Protein AF-A0A2V8SU14-F1 (afdb_monomer_lite)

Secondary structure (DSSP, 8-state):
-B-TTT--B--TT-SB-TTT--BHHHHHHHHTT--TTHHHHHHHHHHHHHHHHHHHHHHHHHHHHHHHHHHHHHHHHHH---GGGHHHHHHHHHHHHHHHHHHHHHHHHHHHHHHHHHHTT----------PPP----S--------PPP--------PPPTTSSSSS------PPPP----

Radius of gyration: 33.03 Å; chains: 1; bounding box: 94×77×73 Å

pLDDT: mean 81.13, std 15.42, range [51.22, 97.88]

Structure (mmCIF, N/CA/C/O backbone):
data_AF-A0A2V8SU14-F1
#
_entry.id   AF-A0A2V8SU14-F1
#
loop_
_atom_site.group_PDB
_atom_site.id
_atom_site.type_symbol
_atom_site.label_atom_id
_atom_site.label_alt_id
_atom_site.label_comp_id
_atom_site.label_asym_id
_atom_site.label_entity_id
_atom_site.label_seq_id
_atom_site.pdbx_PDB_ins_code
_atom_site.Cartn_x
_atom_site.Cartn_y
_atom_site.Cartn_z
_atom_site.occupancy
_atom_site.B_iso_or_equiv
_atom_site.auth_seq_id
_atom_site.auth_comp_id
_atom_site.auth_asym_id
_atom_site.auth_atom_id
_atom_site.pdbx_PDB_model_num
ATOM 1 N N . MET A 1 1 ? -32.774 -2.413 34.064 1.00 91.06 1 MET A N 1
ATOM 2 C CA . MET A 1 1 ? -32.451 -2.765 32.662 1.00 91.06 1 MET A CA 1
ATOM 3 C C . MET A 1 1 ? -32.775 -4.227 32.354 1.00 91.06 1 MET A C 1
ATOM 5 O O . MET A 1 1 ? -32.605 -5.092 33.210 1.00 91.06 1 MET A O 1
ATOM 9 N N . TYR A 1 2 ? -33.228 -4.525 31.133 1.00 96.06 2 TYR A N 1
ATOM 10 C CA . TYR A 1 2 ? -33.535 -5.894 30.697 1.00 96.06 2 TYR A CA 1
ATOM 11 C C . TYR A 1 2 ? -32.284 -6.631 30.200 1.00 96.06 2 TYR A C 1
ATOM 13 O O . TYR A 1 2 ? -31.494 -6.080 29.439 1.00 96.06 2 TYR A O 1
ATOM 21 N N . CYS A 1 3 ? -32.106 -7.888 30.620 1.00 96.94 3 CYS A N 1
ATOM 22 C CA . CYS A 1 3 ? -31.005 -8.731 30.154 1.00 96.94 3 CYS A CA 1
ATOM 23 C C . CYS A 1 3 ? -31.281 -9.271 28.735 1.00 96.94 3 CYS A C 1
ATOM 25 O O . CYS A 1 3 ? -32.292 -9.949 28.556 1.00 96.94 3 CYS A O 1
ATOM 27 N N . PRO A 1 4 ? -30.380 -9.087 27.750 1.00 95.44 4 PRO A N 1
ATOM 28 C CA . PRO A 1 4 ? -30.587 -9.596 26.390 1.00 95.44 4 PRO A CA 1
ATOM 29 C C . PRO A 1 4 ? -30.463 -11.124 26.276 1.00 95.44 4 PRO A C 1
ATOM 31 O O . PRO A 1 4 ? -30.983 -11.706 25.334 1.00 95.44 4 PRO A O 1
ATOM 34 N N . GLY A 1 5 ? -29.791 -11.786 27.226 1.00 95.81 5 GLY A N 1
ATOM 35 C CA . GLY A 1 5 ? -29.611 -13.241 27.204 1.00 95.81 5 GLY A CA 1
ATOM 36 C C . GLY A 1 5 ? -30.838 -14.028 27.673 1.00 95.81 5 GLY A C 1
ATOM 37 O O . GLY A 1 5 ? -31.090 -15.119 27.175 1.00 95.81 5 GLY A O 1
ATOM 38 N N . CYS A 1 6 ? -31.605 -13.498 28.633 1.00 97.12 6 CYS A N 1
ATOM 39 C CA . CYS A 1 6 ? -32.730 -14.228 29.240 1.00 97.12 6 CYS A CA 1
ATOM 40 C C . CYS A 1 6 ? -34.012 -13.406 29.453 1.00 97.12 6 CYS A C 1
ATOM 42 O O . CYS A 1 6 ? -34.981 -13.927 30.006 1.00 97.12 6 CYS A O 1
ATOM 44 N N . GLY A 1 7 ? -34.017 -12.121 29.088 1.00 96.75 7 GLY A N 1
ATOM 45 C CA . GLY A 1 7 ? -35.180 -11.235 29.189 1.00 96.75 7 GLY A CA 1
ATOM 46 C C . GLY A 1 7 ? -35.562 -10.792 30.606 1.00 96.75 7 GLY A C 1
ATOM 47 O O . GLY A 1 7 ? -36.571 -10.113 30.768 1.00 96.75 7 GLY A O 1
ATOM 48 N N . VAL A 1 8 ? -34.802 -11.148 31.650 1.00 97.75 8 VAL A N 1
ATOM 49 C CA . VAL A 1 8 ? -35.150 -10.759 33.029 1.00 97.75 8 VAL A CA 1
ATOM 50 C C . VAL A 1 8 ? -34.833 -9.279 33.290 1.00 97.75 8 VAL A C 1
ATOM 52 O O . VAL A 1 8 ? -33.792 -8.773 32.855 1.00 97.75 8 VAL A O 1
ATOM 55 N N . ASN A 1 9 ? -35.713 -8.587 34.016 1.00 97.12 9 ASN A N 1
ATOM 56 C CA . ASN A 1 9 ? -35.481 -7.212 34.454 1.00 97.12 9 ASN A CA 1
ATOM 57 C C . ASN A 1 9 ? -34.536 -7.202 35.665 1.00 97.12 9 ASN A C 1
ATOM 59 O O . ASN A 1 9 ? -34.822 -7.818 36.690 1.00 97.12 9 ASN A O 1
ATOM 63 N N . ASN A 1 10 ? -33.404 -6.518 35.537 1.00 97.06 10 ASN A N 1
ATOM 64 C CA . ASN A 1 10 ? -32.413 -6.335 36.592 1.00 97.06 10 ASN A CA 1
ATOM 65 C C . ASN A 1 10 ? -32.381 -4.866 37.038 1.00 97.06 10 ASN A C 1
ATOM 67 O O . ASN A 1 10 ? -32.743 -3.972 36.273 1.00 97.06 10 ASN A O 1
ATOM 71 N N . ARG A 1 11 ? -31.904 -4.599 38.259 1.00 95.94 11 ARG A N 1
ATOM 72 C CA . ARG A 1 11 ? -31.633 -3.225 38.723 1.00 95.94 11 ARG A CA 1
ATOM 73 C C . ARG A 1 11 ? -30.536 -2.586 37.861 1.00 95.94 11 ARG A C 1
ATOM 75 O O . ARG A 1 11 ? -29.691 -3.294 37.325 1.00 95.94 11 ARG A O 1
ATOM 82 N N . ASP A 1 12 ? -30.530 -1.265 37.728 1.00 90.12 12 ASP A N 1
ATOM 83 C CA . ASP A 1 12 ? -29.573 -0.583 36.838 1.00 90.12 12 ASP A CA 1
ATOM 84 C C . ASP A 1 12 ? -28.124 -0.592 37.360 1.00 90.12 12 ASP A C 1
ATOM 86 O O . ASP A 1 12 ? -27.195 -0.342 36.602 1.00 90.12 12 ASP A O 1
ATOM 90 N N . GLU A 1 13 ? -27.915 -0.945 38.631 1.00 92.75 13 GLU A N 1
ATOM 91 C CA . GLU A 1 13 ? -26.600 -0.968 39.289 1.00 92.75 13 GLU A CA 1
ATOM 92 C C . GLU A 1 13 ? -25.881 -2.330 39.212 1.00 92.75 13 GLU A C 1
ATOM 94 O O . GLU A 1 13 ? -24.721 -2.440 39.613 1.00 92.75 13 GLU A O 1
ATOM 99 N N . VAL A 1 14 ? -26.538 -3.397 38.729 1.00 95.94 14 VAL A N 1
ATOM 100 C CA . VAL A 1 14 ? -25.916 -4.733 38.703 1.00 95.94 14 VAL A CA 1
ATOM 101 C C . VAL A 1 14 ? -25.083 -4.964 37.440 1.00 95.94 14 VAL A C 1
ATOM 103 O O . VAL A 1 14 ? -25.562 -4.824 36.319 1.00 95.94 14 VAL A O 1
ATOM 106 N N . LYS A 1 15 ? -23.831 -5.401 37.627 1.00 96.12 15 LYS A N 1
ATOM 107 C CA . LYS A 1 15 ? -22.882 -5.691 36.533 1.00 96.12 15 LYS A CA 1
ATOM 108 C C . LYS A 1 15 ? -23.171 -6.994 35.788 1.00 96.12 15 LYS A C 1
ATOM 110 O O . LYS A 1 15 ? -22.785 -7.143 34.633 1.00 96.12 15 LYS A O 1
ATOM 115 N N . PHE A 1 16 ? -23.852 -7.940 36.432 1.00 97.50 16 PHE A N 1
ATOM 116 C CA . PHE A 1 16 ? -24.178 -9.248 35.866 1.00 97.50 16 PHE A CA 1
ATOM 117 C C . PHE A 1 16 ? -25.655 -9.568 36.071 1.00 97.50 16 PHE A C 1
ATOM 119 O O . PHE A 1 16 ? -26.260 -9.180 37.071 1.00 97.50 16 PHE A O 1
ATOM 126 N N . CYS A 1 17 ? -26.235 -10.306 35.129 1.00 97.62 17 CYS A N 1
ATOM 127 C CA . CYS A 1 17 ? -27.597 -10.794 35.246 1.00 97.62 17 CYS A CA 1
ATOM 128 C C . CYS A 1 17 ? -27.695 -11.854 36.348 1.00 97.62 17 CYS A C 1
ATOM 130 O O . CYS A 1 17 ? -27.009 -12.873 36.299 1.00 97.62 17 CYS A O 1
ATOM 132 N N . THR A 1 18 ? -28.621 -11.659 37.284 1.00 97.19 18 THR A N 1
ATOM 133 C CA . THR A 1 18 ? -28.854 -12.578 38.411 1.00 97.19 18 THR A CA 1
ATOM 134 C C . THR A 1 18 ? -29.392 -13.951 37.997 1.00 97.19 18 THR A C 1
ATOM 136 O O . THR A 1 18 ? -29.311 -14.893 38.778 1.00 97.19 18 THR A O 1
ATOM 139 N N . ARG A 1 19 ? -29.932 -14.085 36.777 1.00 97.88 19 ARG A N 1
ATOM 140 C CA . ARG A 1 19 ? -30.529 -15.331 36.269 1.00 97.88 19 ARG A CA 1
ATOM 141 C C . ARG A 1 19 ? -29.579 -16.159 35.407 1.00 97.88 19 ARG A C 1
ATOM 143 O O . ARG A 1 19 ? -29.523 -17.369 35.572 1.00 97.88 19 ARG A O 1
ATOM 150 N N . CYS A 1 20 ? -28.883 -15.533 34.458 1.00 97.38 20 CYS A N 1
ATOM 151 C CA . CYS A 1 20 ? -28.068 -16.242 33.461 1.00 97.38 20 CYS A CA 1
ATOM 152 C C . CYS A 1 20 ? -26.585 -15.844 33.462 1.00 97.38 20 CYS A C 1
ATOM 154 O O . CYS A 1 20 ? -25.828 -16.346 32.639 1.00 97.38 20 CYS A O 1
ATOM 156 N N . GLY A 1 21 ? -26.161 -14.925 34.337 1.00 96.62 21 GLY A N 1
ATOM 157 C CA . GLY A 1 21 ? -24.757 -14.521 34.464 1.00 96.62 21 GLY A CA 1
ATO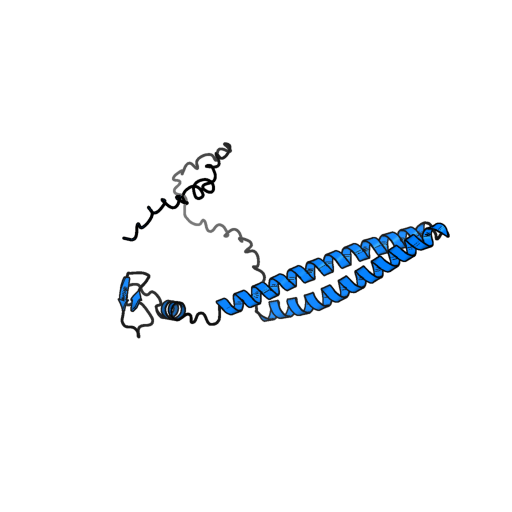M 158 C C . GLY A 1 21 ? -24.222 -13.618 33.346 1.00 96.62 21 GLY A C 1
ATOM 159 O O . GLY A 1 21 ? -23.045 -13.273 33.363 1.00 96.62 21 GLY A O 1
ATOM 160 N N . THR A 1 22 ? -25.050 -13.198 32.382 1.00 96.62 22 THR A N 1
ATOM 161 C CA . THR A 1 22 ? -24.623 -12.279 31.310 1.00 96.62 22 THR A CA 1
ATOM 162 C C . THR A 1 22 ? -24.081 -10.972 31.893 1.00 96.62 22 THR A C 1
ATOM 164 O O . THR A 1 22 ? -24.732 -10.373 32.747 1.00 96.62 22 THR A O 1
ATOM 167 N N . ASN A 1 23 ? -22.924 -10.511 31.412 1.00 95.75 23 ASN A N 1
ATOM 168 C CA . ASN A 1 23 ? -22.340 -9.228 31.803 1.00 95.75 23 ASN A CA 1
ATOM 169 C C . ASN A 1 23 ? -23.163 -8.072 31.205 1.00 95.75 23 ASN A C 1
ATOM 171 O O . ASN A 1 23 ? -23.193 -7.883 29.990 1.00 95.75 23 ASN A O 1
ATOM 175 N N . LEU A 1 24 ? -23.864 -7.340 32.066 1.00 95.56 24 LEU A N 1
ATOM 176 C CA . LEU A 1 24 ? -24.719 -6.215 31.696 1.00 95.56 24 LEU A CA 1
ATOM 177 C C . LEU A 1 24 ? -23.929 -4.907 31.574 1.00 95.56 24 LEU A C 1
ATOM 179 O O . LEU A 1 24 ? -24.396 -4.004 30.890 1.00 95.56 24 LEU A O 1
ATOM 183 N N . ASP A 1 25 ? -22.734 -4.827 32.166 1.00 92.12 25 ASP A N 1
ATOM 184 C CA . ASP A 1 25 ? -21.843 -3.660 32.089 1.00 92.12 25 ASP A CA 1
ATOM 185 C C . ASP A 1 25 ? -21.473 -3.380 30.623 1.00 92.12 25 ASP A C 1
ATOM 187 O O . ASP A 1 25 ? -21.745 -2.301 30.101 1.00 92.12 25 ASP A O 1
ATOM 191 N N . VAL A 1 26 ? -21.035 -4.422 29.903 1.00 88.06 26 VAL A N 1
ATOM 192 C CA . VAL A 1 26 ? -20.690 -4.376 28.466 1.00 88.06 26 VAL A CA 1
ATOM 193 C C . VAL A 1 26 ? -21.880 -3.949 27.601 1.00 88.06 26 VAL A C 1
ATOM 195 O O . VAL A 1 26 ? -21.732 -3.176 26.656 1.00 88.06 26 VAL A O 1
ATOM 198 N N . VAL A 1 27 ? -23.077 -4.449 27.917 1.00 88.81 27 VAL A N 1
ATOM 199 C CA . VAL A 1 27 ? -24.308 -4.103 27.191 1.00 88.81 27 VAL A CA 1
ATOM 200 C C . VAL A 1 27 ? -24.690 -2.652 27.464 1.00 88.81 27 VAL A C 1
ATOM 202 O O . VAL A 1 27 ? -25.091 -1.939 26.550 1.00 88.81 27 VAL A O 1
ATOM 205 N N . SER A 1 28 ? -24.544 -2.199 28.708 1.00 88.88 28 SER A N 1
ATOM 206 C CA . SER A 1 28 ? -24.842 -0.825 29.097 1.00 88.88 28 SER A CA 1
ATOM 207 C C . SER A 1 28 ? -23.871 0.170 28.455 1.00 88.88 28 SER A C 1
ATOM 209 O O . SER A 1 28 ? -24.312 1.213 27.977 1.00 88.88 28 SER A O 1
ATOM 211 N N . ASP A 1 29 ? -22.588 -0.182 28.345 1.00 86.94 29 ASP A N 1
ATOM 212 C CA . ASP A 1 29 ? -21.578 0.604 27.638 1.00 86.94 29 ASP A CA 1
ATOM 213 C C . ASP A 1 29 ? -21.878 0.681 26.136 1.00 86.94 29 ASP A C 1
ATOM 215 O O . ASP A 1 29 ? -21.819 1.765 25.547 1.00 86.94 29 ASP A O 1
ATOM 219 N N . ALA A 1 30 ? -22.284 -0.439 25.527 1.00 82.50 30 ALA A N 1
ATOM 220 C CA . ALA A 1 30 ? -22.713 -0.477 24.131 1.00 82.50 30 ALA A CA 1
ATOM 221 C C . ALA A 1 30 ? -23.967 0.387 23.886 1.00 82.50 30 ALA A C 1
ATOM 223 O O . ALA A 1 30 ? -24.008 1.157 22.929 1.00 82.50 30 ALA A O 1
ATOM 224 N N . LEU A 1 31 ? -24.968 0.316 24.772 1.00 85.56 31 LEU A N 1
ATOM 225 C CA . LEU A 1 31 ? -26.210 1.096 24.676 1.00 85.56 31 LEU A CA 1
ATOM 226 C C . LEU A 1 31 ? -26.005 2.592 24.930 1.00 85.56 31 LEU A C 1
ATOM 228 O O . LEU A 1 31 ? -26.685 3.416 24.324 1.00 85.56 31 LEU A O 1
ATOM 232 N N . ARG A 1 32 ? -25.058 2.964 25.798 1.00 84.81 32 ARG A N 1
ATOM 233 C CA . ARG A 1 32 ? -24.685 4.366 26.051 1.00 84.81 32 ARG A CA 1
ATOM 234 C C . ARG A 1 32 ? -23.907 4.992 24.888 1.00 84.81 32 ARG A C 1
ATOM 236 O O . ARG A 1 32 ? -23.475 6.135 25.006 1.00 84.81 32 ARG A O 1
ATOM 243 N N . GLY A 1 33 ? -23.670 4.246 23.803 1.00 73.38 33 GLY A N 1
ATOM 244 C CA . GLY A 1 33 ? -22.789 4.665 22.713 1.00 73.38 33 GLY A CA 1
ATOM 245 C C . GLY A 1 33 ? -21.339 4.830 23.171 1.00 73.38 33 GLY A C 1
ATOM 246 O O . GLY A 1 33 ? -20.511 5.373 22.444 1.00 73.38 33 GLY A O 1
ATOM 247 N N . LYS A 1 34 ? -21.009 4.348 24.378 1.00 64.12 34 LYS A N 1
ATOM 248 C CA . LYS A 1 34 ? -19.679 4.426 24.969 1.00 64.12 34 LYS A CA 1
ATOM 249 C C . LYS A 1 34 ? -18.828 3.239 24.526 1.00 64.12 34 LYS A C 1
ATOM 251 O O . LYS A 1 34 ? -18.035 2.696 25.284 1.00 64.12 34 LYS A O 1
ATOM 256 N N . SER A 1 35 ? -18.908 2.882 23.248 1.00 58.31 35 SER A N 1
ATOM 257 C CA . SER A 1 35 ? -17.840 2.153 22.568 1.00 58.31 35 SER A CA 1
ATOM 258 C C . SER A 1 35 ? -16.691 3.123 22.253 1.00 58.31 35 SER A C 1
ATOM 260 O O . SER A 1 35 ? -16.260 3.238 21.108 1.00 58.31 35 SER A O 1
ATOM 262 N N . THR A 1 36 ? -16.209 3.874 23.249 1.00 53.88 36 THR A N 1
ATOM 263 C CA . THR A 1 36 ? -15.274 5.005 23.079 1.00 53.88 36 THR A CA 1
ATOM 264 C C . THR A 1 36 ? -13.863 4.600 22.653 1.00 53.88 36 THR A C 1
ATOM 266 O O . THR A 1 36 ? -13.011 5.460 22.493 1.00 53.88 36 THR A O 1
ATOM 269 N N . GLY A 1 37 ? -13.590 3.307 22.471 1.00 55.81 37 GLY A N 1
ATOM 270 C CA . GLY A 1 37 ? -12.286 2.825 22.006 1.00 55.81 37 GLY A CA 1
ATOM 271 C C . GLY A 1 37 ? -12.342 1.976 20.741 1.00 55.81 37 GLY A C 1
ATOM 272 O O . GLY A 1 37 ? -11.409 2.016 19.949 1.00 55.81 37 GLY A O 1
ATOM 273 N N . ALA A 1 38 ? -13.416 1.218 20.513 1.00 60.22 38 ALA A N 1
ATOM 274 C CA . ALA A 1 38 ? -13.430 0.216 19.449 1.00 60.22 38 ALA A CA 1
ATOM 275 C C . ALA A 1 38 ? -13.753 0.801 18.063 1.00 60.22 38 ALA A C 1
ATOM 277 O O . ALA A 1 38 ? -13.090 0.440 17.097 1.00 60.22 38 ALA A O 1
ATOM 278 N N . LEU A 1 39 ? -14.716 1.728 17.959 1.00 64.44 39 LEU A N 1
ATOM 279 C CA . LEU A 1 39 ? -15.158 2.260 16.659 1.00 64.44 39 LEU A CA 1
ATOM 280 C C . LEU A 1 39 ? -14.224 3.343 16.089 1.00 64.44 39 LEU A C 1
ATOM 282 O O . LEU A 1 39 ? -13.931 3.316 14.898 1.00 64.44 39 LEU A O 1
ATOM 286 N N . GLU A 1 40 ? -13.685 4.251 16.916 1.00 65.19 40 GLU A N 1
ATOM 287 C CA . GLU A 1 40 ? -12.693 5.237 16.438 1.00 65.19 40 GLU A CA 1
ATOM 288 C C . GLU A 1 40 ? -11.383 4.573 15.997 1.00 65.19 40 GLU A C 1
ATOM 290 O O . GLU A 1 40 ? -10.762 4.987 15.012 1.00 65.19 40 GLU A O 1
ATOM 295 N N . THR A 1 41 ? -10.968 3.516 16.702 1.00 70.00 41 THR A N 1
ATOM 296 C CA . THR A 1 41 ? -9.787 2.742 16.307 1.00 70.00 41 THR A CA 1
ATOM 297 C C . THR A 1 41 ? -10.008 2.084 14.948 1.00 70.00 41 THR A C 1
ATOM 299 O O . THR A 1 41 ? -9.069 2.026 14.156 1.00 70.00 41 THR A O 1
ATOM 302 N N . ASP A 1 42 ? -11.238 1.669 14.634 1.00 81.44 42 ASP A N 1
ATOM 303 C CA . ASP A 1 42 ? -11.561 1.030 13.360 1.00 81.44 42 ASP A CA 1
ATOM 304 C C . ASP A 1 42 ? -11.457 2.017 12.184 1.00 81.44 42 ASP A C 1
ATOM 306 O O . ASP A 1 42 ? -10.750 1.752 11.213 1.00 81.44 42 ASP A O 1
ATOM 310 N N . GLU A 1 43 ? -12.030 3.225 12.289 1.00 87.69 43 GLU A N 1
ATOM 311 C CA . GLU A 1 43 ? -11.910 4.231 11.219 1.00 87.69 43 GLU A CA 1
ATOM 312 C C . GLU A 1 43 ? -10.461 4.667 10.971 1.00 87.69 43 GLU A C 1
ATOM 314 O O . GLU A 1 43 ? -10.010 4.757 9.819 1.00 87.69 43 GLU A O 1
ATOM 319 N N . ARG A 1 44 ? -9.708 4.935 12.047 1.00 87.75 44 ARG A N 1
ATOM 320 C CA . ARG A 1 44 ? -8.294 5.309 11.941 1.00 87.75 44 ARG A CA 1
ATOM 321 C C . ARG A 1 44 ? -7.477 4.172 11.330 1.00 87.75 44 ARG A C 1
ATOM 323 O O . ARG A 1 44 ? -6.641 4.427 10.458 1.00 87.75 44 ARG A O 1
ATOM 330 N N . MET A 1 45 ? -7.733 2.930 11.739 1.00 87.19 45 MET A N 1
ATOM 331 C CA . MET A 1 45 ? -7.044 1.756 11.212 1.00 87.19 45 MET A CA 1
ATOM 332 C C . MET A 1 45 ? -7.366 1.536 9.734 1.00 87.19 45 MET A C 1
ATOM 334 O O . MET A 1 45 ? -6.446 1.319 8.948 1.00 87.19 45 MET A O 1
ATOM 338 N N . VAL A 1 46 ? -8.626 1.682 9.316 1.00 90.06 46 VAL A N 1
ATOM 339 C CA . VAL A 1 46 ? -9.033 1.585 7.904 1.00 90.06 46 VAL A CA 1
ATOM 340 C C . VAL A 1 46 ? -8.318 2.634 7.049 1.00 90.06 46 VAL A C 1
ATOM 342 O O . VAL A 1 46 ? -7.824 2.308 5.964 1.00 90.06 46 VAL A O 1
ATOM 345 N N . ARG A 1 47 ? -8.200 3.882 7.528 1.00 90.75 47 ARG A N 1
ATOM 346 C CA . ARG A 1 47 ? -7.449 4.937 6.821 1.00 90.75 47 ARG A CA 1
ATOM 347 C C . ARG A 1 47 ? -5.966 4.588 6.693 1.00 90.75 47 ARG A C 1
ATOM 349 O O . ARG A 1 47 ? -5.436 4.650 5.584 1.00 90.75 47 ARG A O 1
ATOM 356 N N . LEU A 1 48 ? -5.328 4.147 7.779 1.00 91.06 48 LEU A N 1
ATOM 357 C CA . LEU A 1 48 ? -3.927 3.714 7.767 1.00 91.06 48 LEU A CA 1
ATOM 358 C C . LEU A 1 48 ? -3.695 2.533 6.822 1.00 91.06 48 LEU A C 1
ATOM 360 O O . LEU A 1 48 ? -2.735 2.539 6.052 1.00 91.06 48 LEU A O 1
ATOM 364 N N . LEU A 1 49 ? -4.596 1.548 6.818 1.00 91.00 49 LEU A N 1
ATOM 365 C CA . LEU A 1 49 ? -4.509 0.389 5.933 1.00 91.00 49 LEU A CA 1
ATOM 366 C C . LEU A 1 49 ? -4.657 0.807 4.464 1.00 91.00 49 LEU A C 1
ATOM 368 O O . LEU A 1 49 ? -3.886 0.374 3.605 1.00 91.00 49 LEU A O 1
ATOM 372 N N . LYS A 1 50 ? -5.605 1.700 4.164 1.00 92.62 50 LYS A N 1
ATOM 373 C CA . LYS A 1 50 ? -5.799 2.261 2.820 1.00 92.62 50 LYS A CA 1
ATOM 374 C C . LYS A 1 50 ? -4.559 3.018 2.342 1.00 92.62 50 LYS A C 1
ATOM 376 O O . LYS A 1 50 ? -4.119 2.816 1.207 1.00 92.62 50 LYS A O 1
ATOM 381 N N . ASP A 1 51 ? -3.973 3.855 3.196 1.00 91.12 51 ASP A N 1
ATOM 382 C CA . ASP A 1 51 ? -2.740 4.583 2.886 1.00 91.12 51 ASP A CA 1
ATOM 383 C C . ASP A 1 51 ? -1.536 3.652 2.715 1.00 91.12 51 ASP A C 1
ATOM 385 O O . ASP A 1 51 ? -0.725 3.860 1.806 1.00 91.12 51 ASP A O 1
ATOM 389 N N . TYR A 1 52 ? -1.455 2.589 3.514 1.00 90.94 52 TYR A N 1
ATOM 390 C CA . TYR A 1 52 ? -0.444 1.545 3.388 1.00 90.94 52 TYR A CA 1
ATOM 391 C C . TYR A 1 52 ? -0.519 0.858 2.016 1.00 90.94 52 TYR A C 1
ATOM 393 O O . TYR A 1 52 ? 0.481 0.803 1.297 1.00 90.94 52 TYR A O 1
ATOM 401 N N . TYR A 1 53 ? -1.705 0.404 1.590 1.00 92.38 53 TYR A N 1
ATOM 402 C CA . TYR A 1 53 ? -1.881 -0.239 0.281 1.00 92.38 53 TYR A CA 1
ATOM 403 C C . TYR A 1 53 ? -1.613 0.716 -0.886 1.00 92.38 53 TYR A C 1
ATOM 405 O O . TYR A 1 53 ? -0.976 0.327 -1.870 1.00 92.38 53 TYR A O 1
ATOM 413 N N . ARG A 1 54 ? -2.044 1.980 -0.776 1.00 92.31 54 ARG A N 1
ATOM 414 C CA . ARG A 1 54 ? -1.764 3.002 -1.795 1.00 92.31 54 ARG A CA 1
ATOM 415 C C . ARG A 1 54 ? -0.262 3.251 -1.937 1.00 92.31 54 ARG A C 1
ATOM 417 O O . ARG A 1 54 ? 0.236 3.308 -3.060 1.00 92.31 54 ARG A O 1
ATOM 424 N N . SER A 1 55 ? 0.454 3.355 -0.820 1.00 91.31 55 SER A N 1
ATOM 425 C CA . SER A 1 55 ? 1.905 3.577 -0.806 1.00 91.31 55 SER A CA 1
ATOM 426 C C . SER A 1 55 ? 2.652 2.373 -1.376 1.00 91.31 55 SER A C 1
ATOM 428 O O . SER A 1 55 ? 3.495 2.537 -2.254 1.00 91.31 55 SER A O 1
ATOM 430 N N . ARG A 1 56 ? 2.252 1.152 -0.994 1.00 92.31 56 ARG A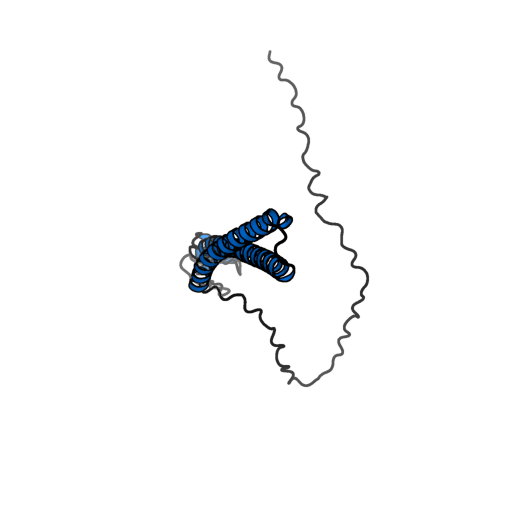 N 1
ATOM 431 C CA . ARG A 1 56 ? 2.818 -0.092 -1.536 1.00 92.31 56 ARG A CA 1
ATOM 432 C C . ARG A 1 56 ? 2.663 -0.184 -3.054 1.00 92.31 56 ARG A C 1
ATOM 434 O O . ARG A 1 56 ? 3.609 -0.564 -3.740 1.00 92.31 56 ARG A O 1
ATOM 441 N N . ARG A 1 57 ? 1.499 0.191 -3.598 1.00 93.56 57 ARG A N 1
ATOM 442 C CA . ARG A 1 57 ? 1.275 0.214 -5.052 1.00 93.56 57 ARG A CA 1
ATOM 443 C C . ARG A 1 57 ? 2.240 1.173 -5.757 1.00 93.56 57 ARG A C 1
ATOM 445 O O . ARG A 1 57 ? 2.794 0.800 -6.785 1.00 93.56 57 ARG A O 1
ATOM 452 N N . MET A 1 58 ? 2.475 2.362 -5.199 1.00 90.12 58 MET A N 1
ATOM 453 C CA . MET A 1 58 ? 3.429 3.328 -5.764 1.00 90.12 58 MET A CA 1
ATOM 454 C C . MET A 1 58 ? 4.868 2.802 -5.725 1.00 90.12 58 MET A C 1
ATOM 456 O O . MET A 1 58 ? 5.578 2.930 -6.718 1.00 90.12 58 MET A O 1
ATOM 460 N N . THR A 1 59 ? 5.280 2.139 -4.637 1.00 92.75 59 THR A N 1
ATOM 461 C CA . THR A 1 59 ? 6.609 1.512 -4.544 1.00 92.75 59 THR A CA 1
ATOM 462 C C . THR A 1 59 ? 6.785 0.392 -5.570 1.00 92.75 59 THR A C 1
ATOM 464 O O . THR A 1 59 ? 7.832 0.316 -6.207 1.00 92.75 59 THR A O 1
ATOM 467 N N . ILE A 1 60 ? 5.765 -0.450 -5.781 1.00 94.81 60 ILE A N 1
ATOM 468 C CA . ILE A 1 60 ? 5.812 -1.520 -6.792 1.00 94.81 60 ILE A CA 1
ATOM 469 C C . ILE A 1 60 ? 5.917 -0.926 -8.200 1.00 94.81 60 ILE A C 1
ATOM 471 O O . ILE A 1 60 ? 6.773 -1.350 -8.971 1.00 94.81 60 ILE A O 1
ATOM 475 N N . ILE A 1 61 ? 5.091 0.074 -8.529 1.00 93.44 61 ILE A N 1
ATOM 476 C CA . ILE A 1 61 ? 5.130 0.739 -9.842 1.00 93.44 61 ILE A CA 1
ATOM 477 C C . ILE A 1 61 ? 6.497 1.398 -10.071 1.00 93.44 61 ILE A C 1
ATOM 479 O O . ILE A 1 61 ? 7.095 1.191 -11.125 1.00 93.44 61 ILE A O 1
ATOM 483 N N . GLY A 1 62 ? 7.014 2.135 -9.082 1.00 92.81 62 GLY A N 1
ATOM 484 C CA . GLY A 1 62 ? 8.335 2.763 -9.152 1.00 92.81 62 GLY A CA 1
ATOM 485 C C . GLY A 1 62 ? 9.458 1.740 -9.332 1.00 92.81 62 GLY A C 1
ATOM 486 O O . GLY A 1 62 ? 10.319 1.920 -10.189 1.00 92.81 62 GLY A O 1
ATOM 487 N N . GLY A 1 63 ? 9.408 0.623 -8.598 1.00 94.56 63 GLY A N 1
ATOM 488 C CA . GLY A 1 63 ? 10.361 -0.481 -8.730 1.00 94.56 63 GLY A CA 1
ATOM 489 C C . GLY A 1 63 ? 10.350 -1.121 -10.118 1.00 94.56 63 GLY A C 1
ATOM 490 O O . GLY A 1 63 ? 11.404 -1.256 -10.736 1.00 94.56 63 GLY A O 1
ATOM 491 N N . VAL A 1 64 ? 9.169 -1.458 -10.647 1.00 95.75 64 VAL A N 1
ATOM 492 C CA . VAL A 1 64 ? 9.032 -2.051 -11.990 1.00 95.75 64 VAL A CA 1
ATOM 493 C C . VAL A 1 64 ? 9.497 -1.078 -13.075 1.00 95.75 64 VAL A C 1
ATOM 495 O O . VAL A 1 64 ? 10.257 -1.471 -13.958 1.00 95.75 64 VAL A O 1
ATOM 498 N N . ALA A 1 65 ? 9.104 0.197 -12.998 1.00 93.19 65 ALA A N 1
ATOM 499 C CA . ALA A 1 65 ? 9.539 1.218 -13.950 1.00 93.19 65 ALA A CA 1
ATOM 500 C C . ALA A 1 65 ? 11.065 1.400 -13.938 1.00 93.19 65 ALA A C 1
ATOM 502 O O . ALA A 1 65 ? 11.685 1.461 -15.000 1.00 93.19 65 ALA A O 1
ATOM 503 N N .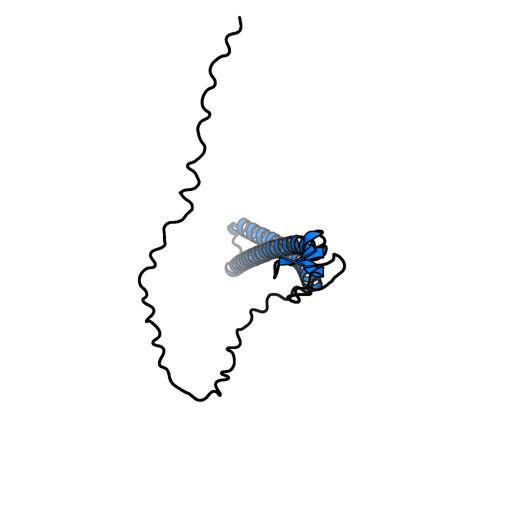 SER A 1 66 ? 11.674 1.414 -12.748 1.00 94.75 66 SER A N 1
ATOM 504 C CA . SER A 1 66 ? 13.125 1.537 -12.589 1.00 94.75 66 SER A CA 1
ATOM 505 C C . SER A 1 66 ? 13.870 0.329 -13.174 1.00 94.75 66 SER A C 1
ATOM 507 O O . SER A 1 66 ? 14.849 0.500 -13.896 1.00 94.75 66 SER A O 1
ATOM 509 N N . LEU A 1 67 ? 13.361 -0.895 -12.976 1.00 95.38 67 LEU A N 1
ATOM 510 C CA . LEU A 1 67 ? 13.923 -2.106 -13.590 1.00 95.38 67 LEU A CA 1
ATOM 511 C C . LEU A 1 67 ? 13.842 -2.083 -15.122 1.00 95.38 67 LEU A C 1
ATOM 513 O O . LEU A 1 67 ? 14.816 -2.424 -15.791 1.00 95.38 67 LEU A O 1
ATOM 517 N N . ILE A 1 68 ? 12.710 -1.651 -15.687 1.00 95.19 68 ILE A N 1
ATOM 518 C CA . ILE A 1 68 ? 12.558 -1.502 -17.143 1.00 95.19 68 ILE A CA 1
ATOM 519 C C . ILE A 1 68 ? 13.555 -0.468 -17.676 1.00 95.19 68 ILE A C 1
ATOM 521 O O . ILE A 1 68 ? 14.199 -0.707 -18.698 1.00 95.19 68 ILE A O 1
ATOM 525 N N . ALA A 1 69 ? 13.708 0.663 -16.985 1.00 94.19 69 ALA A N 1
ATOM 526 C CA . ALA A 1 69 ? 14.645 1.708 -17.375 1.00 94.19 69 ALA A CA 1
ATOM 527 C C . ALA A 1 69 ? 16.102 1.217 -17.336 1.00 94.19 69 ALA A C 1
ATOM 529 O O . ALA A 1 69 ? 16.839 1.416 -18.301 1.00 94.19 69 ALA A O 1
ATOM 530 N N . LEU A 1 70 ? 16.492 0.502 -16.275 1.00 94.12 70 LEU A N 1
ATOM 531 C CA . LEU A 1 70 ? 17.814 -0.119 -16.155 1.00 94.12 70 LEU A CA 1
ATOM 532 C C . LEU A 1 70 ? 18.065 -1.153 -17.254 1.00 94.12 70 LEU A C 1
ATOM 534 O O . LEU A 1 70 ? 19.137 -1.162 -17.850 1.00 94.12 70 LEU A O 1
ATOM 538 N N . PHE A 1 71 ? 17.073 -1.985 -17.574 1.00 95.38 71 PHE A N 1
ATOM 539 C CA . PHE A 1 71 ? 17.181 -2.957 -18.660 1.00 95.38 71 PHE A CA 1
ATOM 540 C C . PHE A 1 71 ? 17.382 -2.275 -20.022 1.00 95.38 71 PHE A C 1
ATOM 542 O O . PHE A 1 71 ? 18.237 -2.686 -20.804 1.00 95.38 71 PHE A O 1
ATOM 549 N N . LYS A 1 72 ? 16.644 -1.193 -20.302 1.00 90.25 72 LYS A N 1
ATOM 550 C CA . LYS A 1 72 ? 16.822 -0.397 -21.528 1.00 90.25 72 LYS A CA 1
ATOM 551 C C . LYS A 1 72 ? 18.199 0.262 -21.590 1.00 90.25 72 LYS A C 1
ATOM 553 O O . LYS A 1 72 ? 18.821 0.240 -22.649 1.00 90.25 72 LYS A O 1
ATOM 558 N N . LEU A 1 73 ? 18.681 0.802 -20.472 1.00 93.88 73 LEU A N 1
ATOM 559 C CA . LEU A 1 73 ? 20.017 1.386 -20.375 1.00 93.88 73 LEU A CA 1
ATOM 560 C C . LEU A 1 73 ? 21.111 0.329 -20.601 1.00 93.88 73 LEU A C 1
ATOM 562 O O . LEU A 1 73 ? 22.063 0.585 -21.330 1.00 93.88 73 LEU A O 1
ATOM 566 N N . ALA A 1 74 ? 20.946 -0.873 -20.044 1.00 95.12 74 ALA A N 1
ATOM 567 C CA . ALA A 1 74 ? 21.866 -1.990 -20.244 1.00 95.12 74 ALA A CA 1
ATOM 568 C C . ALA A 1 74 ? 21.901 -2.461 -21.707 1.00 95.12 74 ALA A C 1
ATOM 570 O O . ALA A 1 74 ? 22.980 -2.688 -22.247 1.00 95.12 74 ALA A O 1
ATOM 571 N N . LEU A 1 75 ? 20.744 -2.548 -22.377 1.00 93.94 75 LEU A N 1
ATOM 572 C CA . LEU A 1 75 ? 20.687 -2.848 -23.812 1.00 93.94 75 LEU A CA 1
ATOM 573 C C . LEU A 1 75 ? 21.389 -1.767 -24.646 1.00 93.94 75 LEU A C 1
ATOM 575 O O . LEU A 1 75 ? 22.150 -2.102 -25.548 1.00 93.94 75 LEU A O 1
ATOM 579 N N . LEU A 1 76 ? 21.179 -0.484 -24.334 1.00 92.75 76 LEU A N 1
ATOM 580 C CA . LEU A 1 76 ? 21.879 0.621 -25.002 1.00 92.75 76 LEU A CA 1
ATOM 581 C C . LEU A 1 76 ? 23.402 0.524 -24.823 1.00 92.75 76 LEU A C 1
ATOM 583 O O . LEU A 1 76 ? 24.141 0.705 -25.784 1.00 92.75 76 LEU A O 1
ATOM 587 N N . LEU A 1 77 ? 23.873 0.179 -23.621 1.00 92.81 77 LEU A N 1
ATOM 588 C CA . LEU A 1 77 ? 25.299 -0.036 -23.360 1.00 92.81 77 LEU A CA 1
ATOM 589 C C . LEU A 1 77 ? 25.858 -1.245 -24.127 1.00 92.81 77 LEU A C 1
ATOM 591 O O . LEU A 1 77 ? 26.981 -1.178 -24.616 1.00 92.81 77 LEU A O 1
ATOM 595 N N . ALA A 1 78 ? 25.083 -2.325 -24.261 1.00 95.44 78 ALA A N 1
ATOM 596 C CA . ALA A 1 78 ? 25.519 -3.549 -24.933 1.00 95.44 78 ALA A CA 1
ATOM 597 C C . ALA A 1 78 ? 25.612 -3.406 -26.464 1.00 95.44 78 ALA A C 1
ATOM 599 O O . ALA A 1 78 ? 26.531 -3.947 -27.073 1.00 95.44 78 ALA A O 1
ATOM 600 N N . PHE A 1 79 ? 24.678 -2.682 -27.090 1.00 94.50 79 PHE A N 1
ATOM 601 C CA . PHE A 1 79 ? 24.641 -2.490 -28.549 1.00 94.50 79 PHE A CA 1
ATOM 602 C C . PHE A 1 79 ? 25.384 -1.229 -29.030 1.00 94.50 79 PHE A C 1
ATOM 604 O O . PHE A 1 79 ? 25.488 -1.002 -30.236 1.00 94.50 79 PHE A O 1
ATOM 611 N N . GLY A 1 80 ? 25.921 -0.427 -28.106 1.00 91.31 80 GLY A N 1
ATOM 612 C CA . GLY A 1 80 ? 26.570 0.850 -28.397 1.00 91.31 80 GLY A CA 1
ATOM 613 C C . GLY A 1 80 ? 25.577 1.996 -28.623 1.00 91.31 80 GLY A C 1
ATOM 614 O O . GLY A 1 80 ? 24.366 1.796 -28.710 1.00 91.31 80 GLY A O 1
ATOM 615 N N . PHE A 1 81 ? 26.101 3.223 -28.716 1.00 90.31 81 PHE A N 1
ATOM 616 C CA . PHE A 1 81 ? 25.316 4.450 -28.898 1.00 90.31 81 PHE A CA 1
ATOM 617 C C . PHE A 1 81 ? 25.354 4.931 -30.357 1.00 90.31 81 PHE A C 1
ATOM 619 O O . PHE A 1 81 ? 26.154 5.807 -30.689 1.00 90.31 81 PHE A O 1
ATOM 626 N N . PRO A 1 82 ? 24.505 4.410 -31.259 1.00 91.25 82 PRO A N 1
ATOM 627 C CA . PRO A 1 82 ? 24.314 5.059 -32.546 1.00 91.25 82 PRO A CA 1
ATOM 628 C C . PRO A 1 82 ? 23.603 6.401 -32.321 1.00 91.25 82 PRO A C 1
ATOM 630 O O . PRO A 1 82 ? 22.672 6.489 -31.518 1.00 91.25 82 PRO A O 1
ATOM 633 N N . GLU A 1 83 ? 23.992 7.446 -33.055 1.00 92.94 83 GLU A N 1
ATOM 634 C CA . GLU A 1 83 ? 23.458 8.815 -32.896 1.00 92.94 83 GLU A CA 1
ATOM 635 C C . GLU A 1 83 ? 21.920 8.883 -32.952 1.00 92.94 83 GLU A C 1
ATOM 637 O O . GLU A 1 83 ? 21.286 9.701 -32.289 1.00 92.94 83 GLU A O 1
ATOM 642 N N . LYS A 1 84 ? 21.287 7.952 -33.673 1.00 93.00 84 LYS A N 1
ATOM 643 C CA . LYS A 1 84 ? 19.825 7.851 -33.793 1.00 93.00 84 LYS A CA 1
ATOM 644 C C . LYS A 1 84 ? 19.116 7.399 -32.504 1.00 93.00 84 LYS A C 1
ATOM 646 O O . LYS A 1 84 ? 17.897 7.508 -32.424 1.00 93.00 84 LYS A O 1
ATOM 651 N N . MET A 1 85 ? 19.845 6.908 -31.496 1.00 92.06 85 MET A N 1
ATOM 652 C CA . MET A 1 85 ? 19.291 6.401 -30.230 1.00 92.06 85 MET A CA 1
ATOM 653 C C . MET A 1 85 ? 19.324 7.415 -29.075 1.00 92.06 85 MET A C 1
ATOM 655 O O . MET A 1 85 ? 18.809 7.111 -27.999 1.00 92.06 85 MET A O 1
ATOM 659 N N . ILE A 1 86 ? 19.856 8.627 -29.277 1.00 92.56 86 ILE A N 1
ATOM 660 C CA . ILE A 1 86 ? 19.841 9.708 -28.271 1.00 92.56 86 ILE A CA 1
ATOM 661 C C . ILE A 1 86 ? 18.442 9.951 -27.659 1.00 92.56 86 ILE A C 1
ATOM 663 O O . ILE A 1 86 ? 18.348 9.973 -26.428 1.00 92.56 86 ILE A O 1
ATOM 667 N N . PRO A 1 87 ? 17.333 10.069 -28.428 1.00 93.00 87 PRO A N 1
ATOM 668 C CA . PRO A 1 87 ? 16.012 10.274 -27.823 1.00 93.00 87 PRO A CA 1
ATOM 669 C C . PRO A 1 87 ? 15.551 9.077 -26.979 1.00 93.00 87 PRO A C 1
ATOM 671 O O . PRO A 1 87 ? 14.897 9.261 -25.953 1.00 93.00 87 PRO A O 1
ATOM 674 N N . LEU A 1 88 ? 15.924 7.850 -27.362 1.00 90.00 88 LEU A N 1
ATOM 675 C CA . LEU A 1 88 ? 15.601 6.646 -26.595 1.00 90.00 88 LEU A CA 1
ATOM 676 C C . LEU A 1 88 ? 16.369 6.609 -25.266 1.00 90.00 88 LEU A C 1
ATOM 678 O O . LEU A 1 88 ? 15.795 6.252 -24.237 1.00 90.00 88 LEU A O 1
ATOM 682 N N . ALA A 1 89 ? 17.641 7.015 -25.276 1.00 90.88 89 ALA A N 1
ATOM 683 C CA . ALA A 1 89 ? 18.454 7.140 -24.070 1.00 90.88 89 ALA A CA 1
ATOM 684 C C . ALA A 1 89 ? 17.900 8.218 -23.120 1.00 90.88 89 ALA A C 1
ATOM 686 O O . ALA A 1 89 ? 17.794 7.974 -21.919 1.00 90.88 89 ALA A O 1
ATOM 687 N N . ALA A 1 90 ? 17.468 9.368 -23.651 1.00 93.62 90 ALA A N 1
ATOM 688 C CA . ALA A 1 90 ? 16.825 10.423 -22.864 1.00 93.62 90 ALA A CA 1
ATOM 689 C C . ALA A 1 90 ? 15.510 9.948 -22.218 1.00 93.62 90 ALA A C 1
ATOM 691 O O . ALA A 1 90 ? 15.270 10.203 -21.038 1.00 93.62 90 ALA A O 1
ATOM 692 N N . LEU A 1 91 ? 14.687 9.195 -22.958 1.00 92.56 91 LEU A N 1
ATOM 693 C CA . LEU A 1 91 ? 13.455 8.593 -22.440 1.00 92.56 91 LEU A CA 1
ATOM 694 C C . LEU A 1 91 ? 13.761 7.577 -21.326 1.00 92.56 91 LEU A C 1
ATOM 696 O O . LEU A 1 91 ? 13.139 7.623 -20.264 1.00 92.56 91 LEU A O 1
ATOM 700 N N . ALA A 1 92 ? 14.754 6.703 -21.526 1.00 91.12 92 ALA A N 1
ATOM 701 C CA . ALA A 1 92 ? 15.187 5.741 -20.512 1.00 91.12 92 ALA A CA 1
ATOM 702 C C . ALA A 1 92 ? 15.694 6.436 -19.237 1.00 91.12 92 ALA A C 1
ATOM 704 O O . ALA A 1 92 ? 15.305 6.047 -18.136 1.00 91.12 92 ALA A O 1
ATOM 705 N N . ALA A 1 93 ? 16.491 7.500 -19.373 1.00 94.31 93 ALA A N 1
ATOM 706 C CA . ALA A 1 93 ? 16.950 8.305 -18.245 1.00 94.31 93 ALA A CA 1
ATOM 707 C C . ALA A 1 93 ? 15.782 8.989 -17.512 1.00 94.31 93 ALA A C 1
ATOM 709 O O . ALA A 1 93 ? 15.712 8.936 -16.285 1.00 94.31 93 ALA A O 1
ATOM 710 N N . GLY A 1 94 ? 14.821 9.564 -18.244 1.00 94.00 94 GLY A N 1
ATOM 711 C CA . GLY A 1 94 ? 13.617 10.167 -17.666 1.00 94.00 94 GLY A CA 1
ATOM 712 C C . GLY A 1 94 ? 12.757 9.164 -16.888 1.00 94.00 94 GLY A C 1
ATOM 713 O O . GLY A 1 94 ? 12.346 9.445 -15.762 1.00 94.0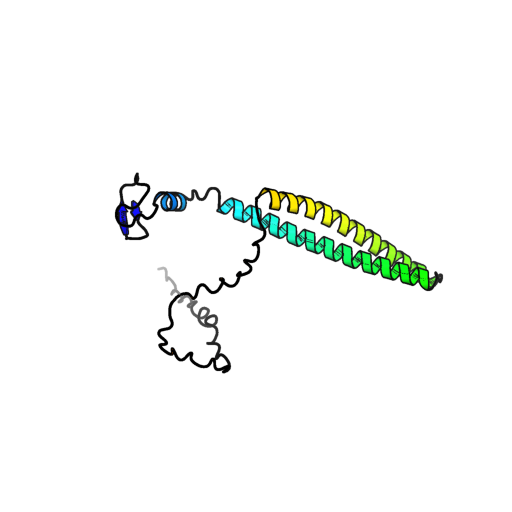0 94 GLY A O 1
ATOM 714 N N . LEU A 1 95 ? 12.544 7.964 -17.441 1.00 92.69 95 LEU A N 1
ATOM 715 C CA . LEU A 1 95 ? 11.859 6.859 -16.756 1.00 92.69 95 LEU A CA 1
ATOM 716 C C . LEU A 1 95 ? 12.601 6.409 -15.495 1.00 92.69 95 LEU A C 1
ATOM 718 O O . LEU A 1 95 ? 11.956 6.116 -14.490 1.00 92.69 95 LEU A O 1
ATOM 722 N N . LEU A 1 96 ? 13.935 6.368 -15.533 1.00 95.00 96 LEU A N 1
ATOM 723 C CA . LEU A 1 96 ? 14.761 5.989 -14.388 1.00 95.00 96 LEU A CA 1
ATOM 724 C C . LEU A 1 96 ? 14.637 7.016 -13.258 1.00 95.00 96 LEU A C 1
ATOM 726 O O . LEU A 1 96 ? 14.390 6.640 -12.114 1.00 95.00 96 LEU A O 1
ATOM 730 N N . LEU A 1 97 ? 14.730 8.310 -13.578 1.00 96.50 97 LEU A N 1
ATOM 731 C CA . LEU A 1 97 ? 14.552 9.392 -12.606 1.00 96.50 97 LEU A CA 1
ATOM 732 C C . LEU A 1 97 ? 13.141 9.388 -12.006 1.00 96.50 97 LEU A C 1
ATOM 734 O O . LEU A 1 97 ? 12.990 9.472 -10.786 1.00 96.50 97 LEU A O 1
ATOM 738 N N . TYR A 1 98 ? 12.110 9.227 -12.840 1.00 93.69 98 TYR A N 1
ATOM 739 C CA . TYR A 1 98 ? 10.727 9.109 -12.378 1.00 93.69 98 TYR A CA 1
ATOM 740 C C . TYR A 1 98 ? 10.530 7.883 -11.475 1.00 93.69 98 TYR A C 1
ATOM 742 O O . TYR A 1 98 ? 9.932 7.988 -10.402 1.00 93.69 98 TYR A O 1
ATOM 750 N N . GLY A 1 99 ? 11.070 6.730 -11.880 1.00 93.31 99 GLY A N 1
ATOM 751 C CA . GLY A 1 99 ? 11.021 5.487 -11.115 1.00 93.31 99 GLY A CA 1
ATOM 752 C C . GLY A 1 99 ? 11.684 5.627 -9.747 1.00 93.31 99 GLY A C 1
ATOM 753 O O . GLY A 1 99 ? 11.079 5.258 -8.741 1.00 93.31 99 GLY A O 1
ATOM 754 N N . LEU A 1 100 ? 12.880 6.224 -9.686 1.00 95.69 100 LEU A N 1
ATOM 755 C CA . LEU A 1 100 ? 13.587 6.497 -8.432 1.00 95.69 100 LEU A CA 1
ATOM 756 C C . LEU A 1 100 ? 12.812 7.458 -7.528 1.00 95.69 100 LEU A C 1
ATOM 758 O O . LEU A 1 100 ? 12.650 7.171 -6.344 1.00 95.69 100 LEU A O 1
ATOM 762 N N . PHE A 1 101 ? 12.287 8.559 -8.071 1.00 96.06 101 PHE A N 1
ATOM 763 C CA . PHE A 1 101 ? 11.491 9.510 -7.294 1.00 96.06 101 PHE A CA 1
ATOM 764 C C . PHE A 1 101 ? 10.239 8.849 -6.699 1.00 96.06 101 PHE A C 1
ATOM 766 O O . PHE A 1 101 ? 9.984 8.964 -5.499 1.00 96.06 101 PHE A O 1
ATOM 773 N N . ALA A 1 102 ? 9.488 8.095 -7.510 1.00 93.19 102 ALA A N 1
ATOM 774 C CA . ALA A 1 102 ? 8.305 7.366 -7.059 1.00 93.19 102 ALA A CA 1
ATOM 775 C C . ALA A 1 102 ? 8.643 6.294 -6.008 1.00 93.19 102 ALA A C 1
ATOM 777 O O . ALA A 1 102 ? 7.886 6.110 -5.051 1.00 93.19 102 ALA A O 1
ATOM 778 N N . LEU A 1 103 ? 9.783 5.612 -6.159 1.00 93.88 103 LEU A N 1
ATOM 779 C CA . LEU A 1 103 ? 10.260 4.599 -5.220 1.00 93.88 103 LEU A CA 1
ATOM 780 C C . LEU A 1 103 ? 10.631 5.232 -3.877 1.00 93.88 103 LEU A C 1
ATOM 782 O O . LEU A 1 103 ? 10.114 4.786 -2.856 1.00 93.88 103 LEU A O 1
ATOM 786 N N . ILE A 1 104 ? 11.441 6.297 -3.872 1.00 94.31 104 ILE A N 1
ATOM 787 C CA . ILE A 1 104 ? 11.847 7.012 -2.651 1.00 94.31 104 ILE A CA 1
ATOM 788 C C . ILE A 1 104 ? 10.615 7.566 -1.931 1.00 94.31 104 ILE A C 1
ATOM 790 O O . ILE A 1 104 ? 10.418 7.290 -0.749 1.00 94.31 104 ILE A O 1
ATOM 794 N N . TRP A 1 105 ? 9.739 8.283 -2.643 1.00 95.06 105 TRP A N 1
ATOM 795 C CA . TRP A 1 105 ? 8.527 8.854 -2.051 1.00 95.06 105 TRP A CA 1
ATOM 796 C C . TRP A 1 105 ? 7.594 7.773 -1.485 1.00 95.06 105 TRP A C 1
ATOM 798 O O . TRP A 1 105 ? 7.094 7.890 -0.363 1.00 95.06 105 TRP A O 1
ATOM 808 N N . GLY A 1 106 ? 7.386 6.690 -2.241 1.00 92.12 106 GLY A N 1
ATOM 809 C CA . GLY A 1 106 ? 6.586 5.549 -1.804 1.00 92.12 106 GLY A CA 1
ATOM 810 C C . GLY A 1 106 ? 7.175 4.855 -0.577 1.00 92.12 106 GLY A C 1
ATOM 811 O O . GLY A 1 106 ? 6.435 4.516 0.344 1.00 92.12 106 GLY A O 1
ATOM 812 N N . MET A 1 107 ? 8.498 4.687 -0.531 1.00 93.31 107 MET A N 1
ATOM 813 C CA . MET A 1 107 ? 9.203 4.005 0.556 1.00 93.31 107 MET A CA 1
ATOM 814 C C . MET A 1 107 ? 9.201 4.829 1.848 1.00 93.31 107 MET A C 1
ATOM 816 O O . MET A 1 107 ? 8.915 4.274 2.908 1.00 93.31 107 MET A O 1
ATOM 820 N N . THR A 1 108 ? 9.402 6.149 1.768 1.00 94.25 108 THR A N 1
ATOM 821 C CA . THR A 1 108 ? 9.290 7.052 2.926 1.00 94.25 108 THR A CA 1
ATOM 822 C C . THR A 1 108 ? 7.882 7.019 3.519 1.00 94.25 108 THR A C 1
ATOM 824 O O . THR A 1 108 ? 7.722 6.825 4.725 1.00 94.25 108 THR A O 1
ATOM 827 N N . LYS A 1 109 ? 6.839 7.127 2.679 1.00 93.12 109 LYS A N 1
ATOM 828 C CA . LYS A 1 109 ? 5.446 7.069 3.152 1.00 93.12 109 LYS A CA 1
ATOM 829 C C . LYS A 1 109 ? 5.097 5.691 3.724 1.00 93.12 109 LYS A C 1
ATOM 831 O O . LYS A 1 109 ? 4.459 5.608 4.770 1.00 93.12 109 LYS A O 1
ATOM 836 N N . TRP A 1 110 ? 5.545 4.615 3.076 1.00 91.56 110 TRP A N 1
ATOM 837 C CA . TRP A 1 110 ? 5.321 3.254 3.559 1.00 91.56 110 TRP A CA 1
ATOM 838 C C . TRP A 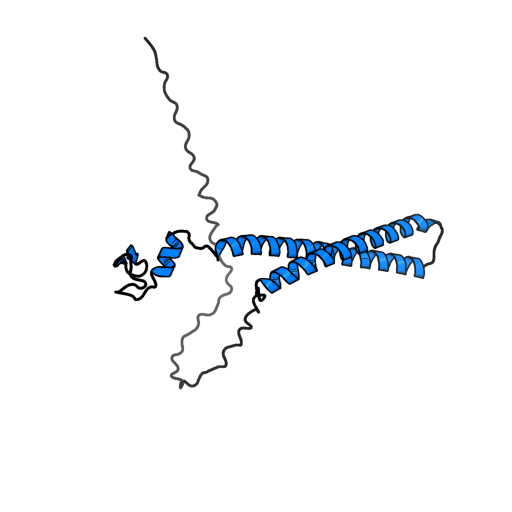1 110 ? 5.975 3.029 4.926 1.00 91.56 110 TRP A C 1
ATOM 840 O O . TRP A 1 110 ? 5.333 2.464 5.808 1.00 91.56 110 TRP A O 1
ATOM 850 N N . ASN A 1 111 ? 7.204 3.502 5.143 1.00 92.81 111 ASN A N 1
ATOM 851 C CA . ASN A 1 111 ? 7.887 3.305 6.419 1.00 92.81 111 ASN A CA 1
ATOM 852 C C . ASN A 1 111 ? 7.152 4.001 7.578 1.00 92.81 111 ASN A C 1
ATOM 854 O O . ASN A 1 111 ? 6.947 3.381 8.620 1.00 92.81 111 ASN A O 1
ATOM 858 N N . ASN A 1 112 ? 6.657 5.224 7.354 1.00 92.44 112 ASN A N 1
ATOM 859 C CA . ASN A 1 112 ? 5.855 5.955 8.340 1.00 92.44 112 ASN A CA 1
ATOM 860 C C . ASN A 1 112 ? 4.520 5.252 8.637 1.00 92.44 112 ASN A C 1
ATOM 862 O O . ASN A 1 112 ? 4.171 5.049 9.794 1.00 92.44 112 ASN A O 1
ATOM 866 N N . SER A 1 113 ? 3.786 4.796 7.615 1.00 89.69 113 SER A N 1
ATOM 867 C CA . SER A 1 113 ? 2.538 4.052 7.852 1.00 89.69 113 SER A CA 1
ATOM 868 C C . SER A 1 113 ? 2.783 2.684 8.505 1.00 89.69 113 SER A C 1
ATOM 870 O O . SER A 1 113 ? 1.957 2.198 9.271 1.00 89.69 113 SER A O 1
ATOM 872 N N . SER A 1 114 ? 3.918 2.044 8.213 1.00 89.94 114 SER A N 1
ATOM 873 C CA . SER A 1 114 ? 4.292 0.741 8.771 1.00 89.94 114 SER A CA 1
ATOM 874 C C . SER A 1 114 ? 4.638 0.834 10.258 1.00 89.94 114 SER A C 1
ATOM 876 O O . SER A 1 114 ? 4.231 -0.035 11.030 1.00 89.94 114 SER A O 1
ATOM 878 N N . SER A 1 115 ? 5.357 1.878 10.682 1.00 92.00 115 SER A N 1
ATOM 879 C CA . SER A 1 115 ? 5.657 2.094 12.100 1.00 92.00 115 SER A CA 1
ATOM 880 C C . SER A 1 115 ? 4.395 2.404 12.906 1.00 92.00 115 SER A C 1
ATOM 882 O O . SER A 1 115 ? 4.239 1.854 13.993 1.00 92.00 115 SER A O 1
ATOM 884 N N . GLU A 1 116 ? 3.453 3.178 12.354 1.00 90.94 116 GLU A N 1
ATOM 885 C CA . GLU A 1 116 ? 2.163 3.448 13.004 1.00 90.94 116 GLU A CA 1
ATOM 886 C C . GLU A 1 116 ? 1.311 2.182 13.173 1.00 90.94 116 GLU A C 1
ATOM 888 O O . GLU A 1 116 ? 0.798 1.929 14.261 1.00 90.94 116 GLU A O 1
ATOM 893 N N . ILE A 1 117 ? 1.209 1.335 12.142 1.00 89.19 117 ILE A N 1
ATOM 894 C CA . ILE A 1 117 ? 0.463 0.067 12.236 1.00 89.19 117 ILE A CA 1
ATOM 895 C C . ILE A 1 117 ? 1.086 -0.861 13.294 1.00 89.19 117 ILE A C 1
A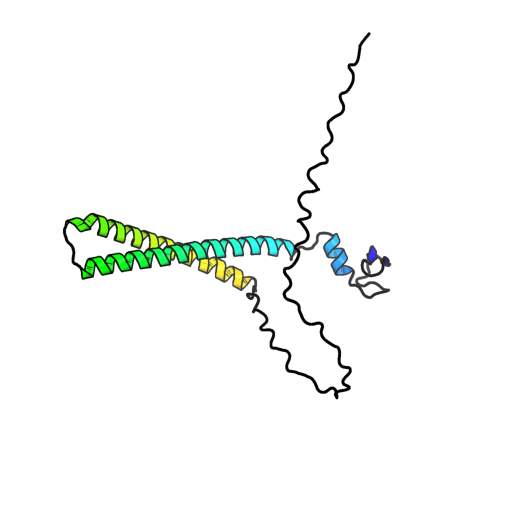TOM 897 O O . ILE A 1 117 ? 0.364 -1.504 14.056 1.00 89.19 117 ILE A O 1
ATOM 901 N N . LYS A 1 118 ? 2.423 -0.903 13.388 1.00 89.12 118 LYS A N 1
ATOM 902 C CA . LYS A 1 118 ? 3.128 -1.670 14.430 1.00 89.12 118 LYS A CA 1
ATOM 903 C C . LYS A 1 118 ? 2.898 -1.092 15.828 1.00 89.12 118 LYS A C 1
ATOM 905 O O . LYS A 1 118 ? 2.736 -1.864 16.769 1.00 89.12 118 LYS A O 1
ATOM 910 N N . ALA A 1 119 ? 2.855 0.234 15.965 1.00 89.81 119 ALA A N 1
ATOM 911 C CA . ALA A 1 119 ? 2.589 0.904 17.239 1.00 89.81 119 ALA A CA 1
ATOM 912 C C . ALA A 1 119 ? 1.169 0.634 17.763 1.00 89.81 119 ALA A C 1
ATOM 914 O O . ALA A 1 119 ? 0.966 0.577 18.971 1.00 89.81 119 ALA A O 1
ATOM 915 N N . LEU A 1 120 ? 0.203 0.397 16.868 1.00 87.38 120 LEU A N 1
ATOM 916 C CA . LEU A 1 120 ? -1.166 0.008 17.224 1.00 87.38 120 LEU A CA 1
ATOM 917 C C . LEU A 1 120 ? -1.302 -1.467 17.646 1.00 87.38 120 LEU A C 1
ATOM 919 O O . LEU A 1 120 ? -2.407 -1.921 17.930 1.00 87.38 120 LEU A O 1
ATOM 923 N N . GLY A 1 121 ? -0.208 -2.238 17.676 1.00 84.94 121 GLY A N 1
ATOM 924 C CA . GLY A 1 121 ? -0.251 -3.651 18.055 1.00 84.94 121 GLY A CA 1
ATOM 925 C C . GLY A 1 121 ? -0.985 -4.532 17.042 1.00 84.94 121 GLY A C 1
ATOM 926 O O . GLY A 1 121 ? -1.375 -5.651 17.377 1.00 84.94 121 GLY A O 1
ATOM 927 N N . PHE A 1 122 ? -1.166 -4.059 15.802 1.00 82.25 122 PHE A N 1
ATOM 928 C CA . PHE A 1 122 ? -1.727 -4.870 14.730 1.00 82.25 122 PHE A CA 1
ATOM 929 C C . PHE A 1 122 ? -0.720 -5.962 14.363 1.00 82.25 122 PHE A C 1
ATOM 931 O O . PHE A 1 122 ? 0.164 -5.786 13.520 1.00 82.25 122 PHE A O 1
ATOM 938 N N . ALA A 1 123 ? -0.833 -7.115 15.017 1.00 75.25 123 ALA A N 1
ATOM 939 C CA . ALA A 1 123 ? -0.245 -8.328 14.492 1.00 75.25 123 ALA A CA 1
ATOM 940 C C . ALA A 1 123 ? -1.026 -8.656 13.212 1.00 75.25 123 ALA A C 1
ATOM 942 O O . ALA A 1 123 ? -2.254 -8.786 13.292 1.00 75.25 123 ALA A O 1
ATOM 943 N N . PRO A 1 124 ? -0.375 -8.786 12.032 1.00 74.50 124 PRO A N 1
ATOM 944 C CA . PRO A 1 124 ? -1.063 -9.360 10.883 1.00 74.50 124 PRO A CA 1
ATOM 945 C C . PRO A 1 124 ? -1.702 -10.656 11.371 1.00 74.50 124 PRO A C 1
ATOM 947 O O . PRO A 1 124 ? -1.047 -11.330 12.175 1.00 74.50 124 PRO A O 1
ATOM 950 N N . PRO A 1 125 ? -2.946 -10.983 10.963 1.00 66.25 125 PRO A N 1
ATOM 951 C CA . PRO A 1 125 ? -3.569 -12.231 11.356 1.00 66.25 125 PRO A CA 1
ATOM 952 C C . PRO A 1 125 ? -2.567 -13.297 10.968 1.00 66.25 125 PRO A C 1
ATOM 954 O O . PRO A 1 125 ? -2.356 -13.553 9.781 1.00 66.25 125 PRO A O 1
ATOM 957 N N . GLN A 1 126 ? -1.841 -13.808 11.965 1.00 65.62 126 GLN A N 1
ATOM 958 C CA . GLN A 1 126 ? -0.930 -14.903 11.760 1.00 65.62 126 GLN A CA 1
ATOM 959 C C . GLN A 1 126 ? -1.910 -15.963 11.376 1.00 65.62 126 GLN A C 1
ATOM 961 O O . GLN A 1 126 ? -2.689 -16.383 12.237 1.00 65.62 126 GLN A O 1
ATOM 966 N N . GLY A 1 127 ? -1.999 -16.209 10.062 1.00 61.09 127 GLY A N 1
ATOM 967 C CA . GLY A 1 127 ? -2.927 -17.158 9.499 1.00 61.09 127 GLY A CA 1
ATOM 968 C C . GLY A 1 127 ? -2.747 -18.333 10.405 1.00 61.09 127 GLY A C 1
ATOM 969 O O . GLY A 1 127 ? -1.618 -18.825 10.500 1.00 61.09 127 GLY A O 1
ATOM 970 N N . LYS A 1 128 ? -3.779 -18.617 11.215 1.00 53.88 128 LYS A N 1
ATOM 971 C CA . LYS A 1 128 ? -3.763 -19.756 12.105 1.00 53.88 128 LYS A CA 1
ATOM 972 C C . LYS A 1 128 ? -3.485 -20.853 11.108 1.00 53.88 128 LYS A C 1
ATOM 974 O O . LYS A 1 128 ? -4.377 -21.242 10.359 1.00 53.88 128 LYS A O 1
ATOM 979 N N . ARG A 1 129 ? -2.216 -21.272 11.013 1.00 51.22 129 ARG A N 1
ATOM 980 C CA . ARG A 1 129 ? -1.885 -22.604 10.585 1.00 51.22 129 ARG A CA 1
ATOM 981 C C . ARG A 1 129 ? -2.766 -23.345 11.549 1.00 51.22 129 ARG A C 1
ATOM 983 O O . ARG A 1 129 ? -2.552 -23.271 12.758 1.00 51.22 129 ARG A O 1
ATOM 990 N N . LEU A 1 130 ? -3.877 -23.847 11.022 1.00 62.72 130 LEU A N 1
ATOM 991 C CA . LEU A 1 130 ? -4.582 -24.937 11.631 1.00 62.72 130 LEU A CA 1
ATOM 992 C C . LEU A 1 130 ? -3.460 -25.945 11.771 1.00 62.72 130 LEU A C 1
ATOM 994 O O . LEU A 1 130 ? -3.114 -26.623 10.812 1.00 62.72 130 LEU A O 1
ATOM 998 N N . THR A 1 131 ? -2.754 -25.889 12.899 1.00 61.91 131 THR A N 1
ATOM 999 C CA . THR A 1 131 ? -1.952 -26.985 13.371 1.00 61.91 131 THR A CA 1
ATOM 1000 C C . THR A 1 131 ? -3.015 -28.062 13.390 1.00 61.91 131 THR A C 1
ATOM 1002 O O . THR A 1 131 ? -3.980 -27.894 14.147 1.00 61.91 131 THR A O 1
ATOM 1005 N N . PRO A 1 132 ? -2.986 -29.028 12.450 1.00 62.72 132 PRO A N 1
ATOM 1006 C CA . PRO A 1 132 ? -3.965 -30.095 12.472 1.00 62.72 132 PRO A CA 1
ATOM 1007 C C . PRO A 1 132 ? -3.903 -30.608 13.899 1.00 62.72 132 PRO A C 1
ATOM 1009 O O . PRO A 1 132 ? -2.804 -30.891 14.386 1.00 62.72 132 PRO A O 1
ATOM 1012 N N . ALA A 1 133 ? -5.033 -30.523 14.608 1.00 60.56 133 ALA A N 1
ATOM 1013 C CA . ALA A 1 133 ? -5.083 -30.899 16.006 1.00 60.56 133 ALA A CA 1
ATOM 1014 C C . ALA A 1 133 ? -4.387 -32.261 16.090 1.00 60.56 133 ALA A C 1
ATOM 1016 O O . ALA A 1 133 ? -4.777 -33.156 15.332 1.00 60.56 133 ALA A O 1
ATOM 1017 N N . PRO A 1 134 ? -3.294 -32.404 16.866 1.00 64.25 134 PRO A N 1
ATOM 1018 C CA . PRO A 1 134 ? -2.642 -33.693 16.988 1.00 64.25 134 PRO A CA 1
ATOM 1019 C C . PRO A 1 134 ? -3.741 -34.656 17.403 1.00 64.25 134 PRO A C 1
ATOM 1021 O O . PRO A 1 134 ? -4.449 -34.367 18.365 1.00 64.25 134 PRO A O 1
ATOM 1024 N N . ASN A 1 135 ? -3.937 -35.708 16.606 1.00 61.81 135 ASN A N 1
ATOM 1025 C CA . ASN A 1 135 ? -4.934 -36.746 16.818 1.00 61.81 135 ASN A CA 1
ATOM 1026 C C . ASN A 1 135 ? -4.868 -37.230 18.274 1.00 61.81 135 ASN A C 1
ATOM 1028 O O . ASN A 1 135 ? -4.162 -38.183 18.589 1.00 61.81 135 ASN A O 1
ATOM 1032 N N . GLN A 1 136 ? -5.613 -36.591 19.171 1.00 51.25 136 GLN A N 1
ATOM 1033 C CA . GLN A 1 136 ? -5.949 -37.133 20.472 1.00 51.25 136 GLN A CA 1
ATOM 1034 C C . GLN A 1 136 ? -7.150 -38.048 20.248 1.00 51.25 136 GLN A C 1
ATOM 1036 O O . GLN A 1 136 ? -8.271 -37.749 20.640 1.00 51.25 136 GLN A O 1
ATOM 1041 N N . LEU A 1 137 ? -6.908 -39.164 19.556 1.00 57.62 137 LEU A N 1
ATOM 1042 C CA . LEU A 1 137 ? -7.778 -40.331 19.607 1.00 57.62 137 LEU A CA 1
ATOM 1043 C C . LEU A 1 137 ? -7.107 -41.367 20.505 1.00 57.62 137 LEU A C 1
ATOM 1045 O O . LEU A 1 137 ? -6.409 -42.271 20.060 1.00 57.62 137 LEU A O 1
ATOM 1049 N N . GLY A 1 138 ? -7.335 -41.181 21.800 1.00 52.59 138 GLY A N 1
ATOM 1050 C CA . GLY A 1 138 ? -7.285 -42.225 22.813 1.00 52.59 138 GLY A CA 1
ATOM 1051 C C . GLY A 1 138 ? -8.688 -42.455 23.374 1.00 52.59 138 GLY A C 1
ATOM 1052 O O . GLY A 1 138 ? -8.865 -42.430 24.584 1.00 52.59 138 GLY A O 1
ATOM 1053 N N . LEU A 1 139 ? -9.698 -42.610 22.512 1.00 58.81 139 LEU A N 1
ATOM 1054 C CA . LEU A 1 139 ? -10.954 -43.253 22.891 1.00 58.81 139 LEU A CA 1
ATOM 1055 C C . LEU A 1 139 ? -11.090 -44.529 22.071 1.00 58.81 139 LEU A C 1
ATOM 1057 O O . LEU A 1 139 ? -11.031 -44.505 20.841 1.00 58.81 139 LEU A O 1
ATOM 1061 N N . ALA A 1 140 ? -11.208 -45.635 22.800 1.00 53.34 140 ALA A N 1
ATOM 1062 C CA . ALA A 1 140 ? -11.412 -46.968 22.276 1.00 53.34 140 ALA A CA 1
ATOM 1063 C C . ALA A 1 140 ? -12.560 -46.973 21.263 1.00 53.34 140 ALA A C 1
ATOM 1065 O O . ALA A 1 140 ? -13.635 -46.420 21.496 1.00 53.34 140 ALA A O 1
ATOM 1066 N N . ALA A 1 141 ? -12.276 -47.581 20.119 1.00 56.38 141 ALA A N 1
ATOM 1067 C CA . ALA A 1 141 ? -13.202 -47.757 19.027 1.00 56.38 141 ALA A CA 1
ATOM 1068 C C . ALA A 1 141 ? -14.383 -48.628 19.467 1.00 56.38 141 ALA A C 1
ATOM 1070 O O . ALA A 1 141 ? -14.224 -49.836 19.618 1.00 56.38 141 ALA A O 1
ATOM 1071 N N . ASP A 1 142 ? -15.564 -48.023 19.570 1.00 57.19 142 ASP A N 1
ATOM 1072 C CA . ASP A 1 142 ? -16.807 -48.729 19.289 1.00 57.19 142 ASP A CA 1
ATOM 1073 C C . ASP A 1 142 ? -17.345 -48.189 17.958 1.00 57.19 142 ASP A C 1
ATOM 1075 O O . ASP A 1 142 ? -17.778 -47.040 17.826 1.00 57.19 142 ASP A O 1
ATOM 1079 N N . ARG A 1 143 ? -17.136 -48.982 16.904 1.00 52.78 143 ARG A N 1
ATOM 1080 C CA . ARG A 1 143 ? -17.396 -48.621 15.506 1.00 52.78 143 ARG A CA 1
ATOM 1081 C C . ARG A 1 143 ? -18.894 -48.707 15.219 1.00 52.78 143 ARG A C 1
ATOM 1083 O O . ARG A 1 143 ? -19.372 -49.712 14.705 1.00 52.78 143 ARG A O 1
ATOM 1090 N N . ALA A 1 144 ? -19.612 -47.610 15.433 1.00 59.19 144 ALA A N 1
ATOM 1091 C CA . ALA A 1 144 ? -20.816 -47.332 14.658 1.00 59.19 144 ALA A CA 1
ATOM 1092 C C . ALA A 1 144 ? -20.385 -46.717 13.315 1.00 59.19 144 ALA A C 1
ATOM 1094 O O . ALA A 1 144 ? -19.923 -45.578 13.250 1.00 59.19 144 ALA A O 1
ATOM 1095 N N . SER A 1 145 ? -20.475 -47.495 12.236 1.00 57.91 145 SER A N 1
ATOM 1096 C CA . SER A 1 145 ? -20.208 -47.046 10.869 1.00 57.91 145 SER A CA 1
ATOM 1097 C C . SER A 1 145 ? -21.239 -45.998 10.440 1.00 57.91 145 SER A C 1
ATOM 1099 O O . SER A 1 145 ? -22.296 -46.326 9.899 1.00 57.91 145 SER A O 1
ATOM 1101 N N . ILE A 1 146 ? -20.937 -44.724 10.674 1.00 61.50 146 ILE A N 1
ATOM 1102 C CA . ILE A 1 146 ? -21.664 -43.624 10.045 1.00 61.50 146 ILE A CA 1
ATOM 1103 C C . ILE A 1 146 ? -21.237 -43.609 8.578 1.00 61.50 146 ILE A C 1
ATOM 1105 O O . ILE A 1 146 ? -20.110 -43.249 8.244 1.00 61.50 146 ILE A O 1
ATOM 1109 N N . SER A 1 147 ? -22.140 -44.059 7.708 1.00 61.03 147 SER A N 1
ATOM 1110 C CA . SER A 1 147 ? -21.981 -43.961 6.260 1.00 61.03 147 SER A CA 1
ATOM 1111 C C . SER A 1 147 ? -21.931 -42.484 5.887 1.00 61.03 147 SER A C 1
ATOM 1113 O O . SER A 1 147 ? -22.947 -41.794 5.934 1.00 61.03 147 SER A O 1
ATOM 1115 N N . THR A 1 148 ? -20.749 -41.972 5.554 1.00 62.22 148 THR A N 1
ATOM 1116 C CA . THR A 1 148 ? -20.633 -40.645 4.952 1.00 62.22 148 THR A CA 1
ATOM 1117 C C . THR A 1 148 ? -21.278 -40.693 3.568 1.00 62.22 148 THR A C 1
ATOM 1119 O O . THR A 1 148 ? -20.841 -41.506 2.748 1.00 62.22 148 THR A O 1
ATOM 1122 N N . PRO A 1 149 ? -22.303 -39.870 3.286 1.00 65.12 149 PRO A N 1
ATOM 1123 C CA . PRO A 1 149 ? -22.884 -39.801 1.955 1.00 65.12 149 PRO A CA 1
ATOM 1124 C C . PRO A 1 149 ? -21.799 -39.375 0.965 1.00 65.12 149 PRO A C 1
ATOM 1126 O O . PRO A 1 149 ? -21.044 -38.433 1.216 1.00 65.12 149 PRO A O 1
ATOM 1129 N N . ALA A 1 150 ? -21.693 -40.114 -0.137 1.00 67.94 150 ALA A N 1
ATOM 1130 C CA . ALA A 1 150 ? -20.782 -39.799 -1.222 1.00 67.94 150 ALA A CA 1
ATOM 1131 C C . ALA A 1 150 ? -21.074 -38.375 -1.712 1.00 67.94 150 ALA A C 1
ATOM 1133 O O . ALA A 1 150 ? -22.196 -38.069 -2.117 1.00 67.94 150 ALA A O 1
ATOM 1134 N N . TYR A 1 151 ? -20.072 -37.499 -1.649 1.00 55.75 151 TYR A N 1
ATOM 1135 C CA . TYR A 1 151 ? -20.154 -36.177 -2.256 1.00 55.75 151 TYR A CA 1
ATOM 1136 C C . TYR A 1 151 ? -20.262 -36.359 -3.770 1.00 55.75 151 TYR A C 1
ATOM 1138 O O . TYR A 1 151 ? -19.271 -36.627 -4.450 1.00 55.75 151 TYR A O 1
ATOM 1146 N N . THR A 1 152 ? -21.484 -36.251 -4.285 1.00 62.56 152 THR A N 1
ATOM 1147 C CA . THR A 1 152 ? -21.737 -36.143 -5.717 1.00 62.56 152 THR A CA 1
ATOM 1148 C C . THR A 1 152 ? -21.283 -34.758 -6.176 1.00 62.56 152 THR A C 1
ATOM 1150 O O . THR A 1 152 ? -21.585 -33.746 -5.542 1.00 62.56 152 THR A O 1
ATOM 1153 N N . THR A 1 153 ? -20.517 -34.706 -7.262 1.00 74.50 153 THR A N 1
ATOM 1154 C CA . THR A 1 153 ? -20.102 -33.461 -7.931 1.00 74.50 153 THR A CA 1
ATOM 1155 C C . THR A 1 153 ? -21.142 -33.043 -8.967 1.00 74.50 153 THR A C 1
ATOM 1157 O O . THR A 1 153 ? -20.806 -32.517 -10.028 1.00 74.50 153 THR A O 1
ATOM 1160 N N . ASP A 1 154 ? -22.420 -33.284 -8.667 1.00 70.94 154 ASP A N 1
ATOM 1161 C CA . ASP A 1 154 ? -23.496 -32.814 -9.523 1.00 70.94 154 ASP A CA 1
ATOM 1162 C C . ASP A 1 154 ? -23.443 -31.281 -9.613 1.00 70.94 154 ASP A C 1
ATOM 1164 O O . ASP A 1 154 ? -23.162 -30.604 -8.615 1.00 70.94 154 ASP A O 1
ATOM 1168 N N . PRO A 1 155 ? -23.683 -30.709 -10.806 1.00 68.62 155 PRO A N 1
ATOM 1169 C CA . PRO A 1 155 ? -23.651 -29.272 -11.002 1.00 68.62 155 PRO A CA 1
ATOM 1170 C C . PRO A 1 155 ? -24.629 -28.611 -10.033 1.00 68.62 155 PRO A C 1
ATOM 1172 O O . PRO A 1 155 ? -25.833 -28.876 -10.050 1.00 68.62 155 PRO A O 1
ATOM 1175 N N . ILE A 1 156 ? -24.087 -27.745 -9.177 1.00 63.84 156 ILE A N 1
ATOM 1176 C CA . ILE A 1 156 ? -24.846 -26.933 -8.232 1.00 63.84 156 ILE A CA 1
ATOM 1177 C C . ILE A 1 156 ? -25.889 -26.159 -9.043 1.00 63.84 156 ILE A C 1
ATOM 1179 O O . ILE A 1 156 ? -25.553 -25.231 -9.779 1.00 63.84 156 ILE A O 1
ATOM 1183 N N . LYS A 1 157 ? -27.166 -26.541 -8.918 1.00 58.47 157 LYS A N 1
ATOM 1184 C CA . LYS A 1 157 ? -28.288 -25.689 -9.317 1.00 58.47 157 LYS A CA 1
ATOM 1185 C C . LYS A 1 157 ? -28.236 -24.463 -8.418 1.00 58.47 157 LYS A C 1
ATOM 1187 O O . LYS A 1 157 ? -28.723 -24.498 -7.293 1.00 58.47 157 LYS A O 1
ATOM 1192 N N . ILE A 1 158 ? -27.588 -23.410 -8.902 1.00 71.56 158 ILE A N 1
ATOM 1193 C CA . ILE A 1 158 ? -27.587 -22.093 -8.275 1.00 71.56 158 ILE A CA 1
ATOM 1194 C C . ILE A 1 158 ? -29.059 -21.660 -8.217 1.00 71.56 158 ILE A C 1
ATOM 1196 O O . ILE A 1 158 ? -29.667 -21.501 -9.280 1.00 71.56 158 ILE A O 1
ATOM 1200 N N . PRO A 1 159 ? -29.681 -21.528 -7.031 1.00 67.94 159 PRO A N 1
ATOM 1201 C CA . PRO A 1 159 ? -31.000 -20.923 -6.958 1.00 67.94 159 PRO A CA 1
ATOM 1202 C C . PRO A 1 159 ? -30.878 -19.499 -7.504 1.00 67.94 159 PRO A C 1
ATOM 1204 O O . PRO A 1 159 ? -29.965 -18.763 -7.124 1.00 67.94 159 PRO A O 1
ATOM 1207 N N . GLY A 1 160 ? -31.754 -19.158 -8.452 1.00 62.62 160 GLY A N 1
ATOM 1208 C CA . GLY A 1 160 ? -31.774 -17.855 -9.109 1.00 62.62 160 GLY A CA 1
ATOM 1209 C C . GLY A 1 160 ? -31.676 -16.726 -8.087 1.00 62.62 160 GLY A C 1
ATOM 1210 O O . GLY A 1 160 ? -32.341 -16.751 -7.052 1.00 62.62 160 GLY A O 1
ATOM 1211 N N . SER A 1 161 ? -30.789 -15.777 -8.374 1.00 63.00 161 SER A N 1
ATOM 1212 C CA . SER A 1 161 ? -30.509 -14.619 -7.536 1.00 63.00 161 SER A CA 1
ATOM 1213 C C . SER A 1 161 ? -31.798 -13.944 -7.057 1.00 63.00 161 SER A C 1
ATOM 1215 O O . SER A 1 161 ? -32.589 -13.449 -7.859 1.00 63.00 161 SER A O 1
ATOM 1217 N N . VAL A 1 162 ? -31.982 -13.864 -5.737 1.00 58.91 162 VAL A N 1
ATOM 1218 C CA . VAL A 1 162 ? -33.061 -13.112 -5.067 1.00 58.91 162 VAL A CA 1
ATOM 1219 C C . VAL A 1 162 ? -32.729 -11.611 -5.071 1.00 58.91 162 VAL A C 1
ATOM 1221 O O . VAL A 1 162 ? -32.791 -10.929 -4.054 1.00 58.91 162 VAL A O 1
ATOM 1224 N N . THR A 1 163 ? -32.295 -11.085 -6.215 1.00 59.94 163 THR A N 1
ATOM 1225 C CA . THR A 1 163 ? -32.027 -9.651 -6.408 1.00 59.94 163 THR A CA 1
ATOM 1226 C C . THR A 1 163 ? -32.897 -9.036 -7.496 1.00 59.94 163 THR A C 1
ATOM 1228 O O . THR A 1 163 ? -32.850 -7.827 -7.676 1.00 59.94 163 THR A O 1
ATOM 1231 N N . GLU A 1 164 ? -33.709 -9.827 -8.205 1.00 58.00 164 GLU A N 1
ATOM 1232 C CA . GLU A 1 164 ? -34.536 -9.320 -9.312 1.00 58.00 164 GLU A CA 1
ATOM 1233 C C . GLU A 1 164 ? -36.006 -9.052 -8.941 1.00 58.00 164 GLU A C 1
ATOM 1235 O O . GLU A 1 164 ? -36.737 -8.488 -9.747 1.00 58.00 164 GLU A O 1
ATOM 1240 N N . GLN A 1 165 ? -36.460 -9.390 -7.726 1.00 53.38 165 GLN A N 1
ATOM 1241 C CA . GLN A 1 165 ? -37.873 -9.218 -7.336 1.00 53.38 165 GLN A CA 1
ATOM 1242 C C . GLN A 1 165 ? -38.187 -7.995 -6.458 1.00 53.38 165 GLN A C 1
ATOM 1244 O O . GLN A 1 165 ? -39.354 -7.756 -6.164 1.00 53.38 165 GLN A O 1
ATOM 1249 N N . THR A 1 166 ? -37.208 -7.181 -6.056 1.00 59.09 166 THR A N 1
ATOM 1250 C CA . THR A 1 166 ? -37.459 -6.018 -5.176 1.00 59.09 166 THR A CA 1
ATOM 1251 C C . THR A 1 166 ? -37.633 -4.680 -5.896 1.00 59.09 166 THR A C 1
ATOM 1253 O O . THR A 1 166 ? -37.912 -3.681 -5.241 1.00 59.09 166 THR A O 1
ATOM 1256 N N . THR A 1 167 ? -37.542 -4.629 -7.227 1.00 59.34 167 THR A N 1
ATOM 1257 C CA . THR A 1 167 ? -37.641 -3.368 -7.989 1.00 59.34 167 THR A CA 1
ATOM 1258 C C . THR A 1 167 ? -39.037 -3.041 -8.528 1.00 59.34 167 THR A C 1
ATOM 1260 O O . THR A 1 167 ? -39.192 -2.008 -9.171 1.00 59.34 167 THR A O 1
ATOM 1263 N N . HIS A 1 168 ? -40.058 -3.873 -8.285 1.00 53.41 168 HIS A N 1
ATOM 1264 C CA . HIS A 1 168 ? -41.352 -3.756 -8.980 1.00 53.41 168 HIS A CA 1
ATOM 1265 C C . HIS A 1 168 ? -42.530 -3.216 -8.144 1.00 53.41 168 HIS A C 1
ATOM 1267 O O . HIS A 1 168 ? -43.683 -3.465 -8.491 1.00 53.41 168 HIS A O 1
ATOM 1273 N N . ILE A 1 169 ? -42.271 -2.471 -7.062 1.00 56.25 169 ILE A N 1
ATOM 1274 C CA . ILE A 1 169 ? -43.325 -1.792 -6.285 1.00 56.25 169 ILE A CA 1
ATOM 1275 C C . ILE A 1 169 ? -42.891 -0.352 -5.991 1.00 56.25 169 ILE A C 1
ATOM 1277 O O . ILE A 1 169 ? -42.354 -0.034 -4.934 1.00 56.25 169 ILE A O 1
ATOM 1281 N N . LEU A 1 170 ? -43.102 0.523 -6.968 1.00 59.94 170 LEU A N 1
ATOM 1282 C CA . LEU A 1 170 ? -43.259 1.959 -6.760 1.00 59.94 170 LEU A CA 1
ATOM 1283 C C . LEU A 1 170 ? -44.526 2.333 -7.523 1.00 59.94 170 LEU A C 1
ATOM 1285 O O . LEU A 1 170 ? -44.504 2.571 -8.728 1.00 59.94 170 LEU A O 1
ATOM 1289 N N . ASP A 1 171 ? -45.635 2.243 -6.798 1.00 60.75 171 ASP A N 1
ATOM 1290 C CA . ASP A 1 171 ? -46.983 2.520 -7.265 1.00 60.75 171 ASP A CA 1
ATOM 1291 C C . ASP A 1 171 ? -47.112 3.943 -7.830 1.00 60.75 171 ASP A C 1
ATOM 1293 O O . ASP A 1 171 ? -46.596 4.919 -7.275 1.00 60.75 171 ASP A O 1
ATOM 1297 N N . GLU A 1 172 ? -47.846 4.046 -8.938 1.00 64.62 172 GLU A N 1
ATOM 1298 C CA . GLU A 1 172 ? -48.266 5.299 -9.558 1.00 64.62 172 GLU A CA 1
ATOM 1299 C C . GLU A 1 172 ? -49.065 6.181 -8.576 1.00 64.62 172 GLU A C 1
ATOM 1301 O O . GLU A 1 172 ? -50.015 5.714 -7.936 1.00 64.62 172 GLU A O 1
ATOM 1306 N N . PRO A 1 173 ? -48.770 7.491 -8.486 1.00 59.44 173 PRO A N 1
ATOM 1307 C CA . PRO A 1 173 ? -49.610 8.418 -7.747 1.00 59.44 173 PRO A CA 1
ATOM 1308 C C . PRO A 1 173 ? -50.957 8.603 -8.459 1.00 59.44 173 PRO A C 1
ATOM 1310 O O . PRO A 1 173 ? -51.077 9.291 -9.472 1.00 59.44 173 PRO A O 1
ATOM 1313 N N . LYS A 1 174 ? -51.995 8.007 -7.867 1.00 69.25 174 LYS A N 1
ATOM 1314 C CA . LYS A 1 174 ? -53.414 8.194 -8.191 1.00 69.25 174 LYS A CA 1
ATOM 1315 C C . LYS A 1 174 ? -53.764 9.689 -8.240 1.00 69.25 174 LYS A C 1
ATOM 1317 O O . LYS A 1 174 ? -53.718 10.392 -7.230 1.00 69.25 174 LYS A O 1
ATOM 1322 N N . SER A 1 175 ? -54.124 10.158 -9.431 1.00 68.06 175 SER A N 1
ATOM 1323 C CA . SER A 1 175 ? -54.555 11.522 -9.749 1.00 68.06 175 SER A CA 1
ATOM 1324 C C . SER A 1 175 ? -55.647 12.039 -8.801 1.00 68.06 175 SER A C 1
ATOM 1326 O O . SER A 1 175 ? -56.716 11.433 -8.685 1.00 68.06 175 SER A O 1
ATOM 1328 N N . ARG A 1 176 ? -55.400 13.190 -8.161 1.00 69.94 176 ARG A N 1
ATOM 1329 C CA . ARG A 1 176 ? -56.420 13.983 -7.451 1.00 69.94 176 ARG A CA 1
ATOM 1330 C C . ARG A 1 176 ? -57.428 14.575 -8.450 1.00 69.94 176 ARG A C 1
ATOM 1332 O O . ARG A 1 176 ? -56.990 15.120 -9.462 1.00 69.94 176 ARG A O 1
ATOM 1339 N N . PRO A 1 177 ? -58.741 14.550 -8.162 1.00 73.50 177 PRO A N 1
ATOM 1340 C CA . PRO A 1 177 ? -59.718 15.316 -8.927 1.00 73.50 177 PRO A CA 1
ATOM 1341 C C . PRO A 1 177 ? -59.611 16.828 -8.633 1.00 73.50 177 PRO A C 1
ATOM 1343 O O . PRO A 1 177 ? -59.146 17.216 -7.555 1.00 73.50 177 PRO A O 1
ATOM 1346 N N . PRO A 1 178 ? -60.031 17.686 -9.582 1.00 68.31 178 PRO A N 1
ATOM 1347 C CA . PRO A 1 178 ? -59.947 19.134 -9.451 1.00 68.31 178 PRO A CA 1
ATOM 1348 C C . PRO A 1 178 ? -60.958 19.671 -8.432 1.00 68.31 178 PRO A C 1
ATOM 1350 O O . PRO A 1 178 ? -62.127 19.290 -8.421 1.00 68.31 178 PRO A O 1
ATOM 1353 N N . ILE A 1 179 ? -60.489 20.595 -7.595 1.00 68.69 179 ILE A N 1
ATOM 1354 C CA . ILE A 1 179 ? -61.314 21.391 -6.687 1.00 68.69 179 ILE A CA 1
ATOM 1355 C C . ILE A 1 179 ? -62.025 22.453 -7.535 1.00 68.69 179 ILE A C 1
ATOM 1357 O O . ILE A 1 179 ? -61.375 23.347 -8.078 1.00 68.69 179 ILE A O 1
ATOM 1361 N N . GLN A 1 180 ? -63.347 22.342 -7.678 1.00 66.44 180 GLN A N 1
ATOM 1362 C CA . GLN A 1 180 ? -64.192 23.433 -8.164 1.00 66.44 180 GLN A CA 1
ATOM 1363 C C . GLN A 1 180 ? -64.477 24.375 -6.994 1.00 66.44 180 GLN A C 1
ATOM 1365 O O . GLN A 1 180 ? -65.147 23.988 -6.040 1.00 66.44 180 GLN A O 1
ATOM 1370 N N . ASN A 1 181 ? -63.963 25.601 -7.075 1.00 66.38 181 ASN A N 1
ATOM 1371 C CA . ASN A 1 181 ? -64.402 26.697 -6.219 1.00 66.38 181 ASN A CA 1
ATOM 1372 C C . ASN A 1 181 ? -65.664 27.318 -6.835 1.00 66.38 181 ASN A C 1
ATOM 1374 O O . ASN A 1 181 ? -65.632 27.742 -7.993 1.00 66.38 181 ASN A O 1
ATOM 1378 N N . GLN A 1 182 ? -66.742 27.351 -6.052 1.00 62.34 182 GLN A N 1
ATOM 1379 C CA . GLN A 1 182 ? -67.860 28.289 -6.187 1.00 62.34 182 GLN A CA 1
ATOM 1380 C C . GLN A 1 182 ? -67.710 29.371 -5.122 1.00 62.34 182 GLN A C 1
ATOM 1382 O O . GLN A 1 182 ? -67.248 29.022 -4.011 1.00 62.34 182 GLN A O 1
#

Sequence (182 aa):
MYCPGCGVNNRDEVKFCTRCGTNLDVVSDALRGKSTGALETDERMVRLLKDYYRSRRMTIIGGVASLIALFKLALLLAFGFPEKMIPLAALAAGLLLYGLFALIWGMTKWNNSSSEIKALGFAPPQGKRLTPAPNQLGLAADRASISTPAYTTDPIKIPGSVTEQTTHILDEPKSRPPIQNQ

Foldseek 3Di:
DADPVPRDDDDPPDQADPPPGHGCVVVVCVVVVVPVPDVVCVVVVVVLVVLLVVLVVLLVVLVVLLVVLVVQVVVCVVVDDDVVCVVVNVVSVVSNVVSVVSNVVSVVSNVVSVVVCVVVVPDPPPPPPVPVPPPPPPDDDPDPPPPDPPPDPPPPPDDPDPPPPPPPDPDDPDDDDDDDDD